Protein AF-A0A7C7UPV8-F1 (afdb_monomer)

Solvent-accessible surface area (backbone atoms only — not comparable to full-atom values): 5242 Å² total; per-residue (Å²): 142,85,83,83,90,76,91,75,91,64,102,75,70,71,53,72,66,54,54,49,48,36,52,48,50,69,67,72,51,88,55,92,90,64,85,72,58,72,67,57,54,52,50,51,52,56,54,42,72,71,42,96,65,53,61,46,46,86,85,71,46,68,67,74,82,90,78,51,72,67,58,51,32,47,79,72,77,88

Structure (mmCIF, N/CA/C/O backbone):
data_AF-A0A7C7UPV8-F1
#
_entry.id   AF-A0A7C7UPV8-F1
#
loop_
_atom_site.group_PDB
_atom_site.id
_atom_site.type_symbol
_atom_site.label_atom_id
_atom_site.label_alt_id
_atom_site.label_comp_id
_atom_site.label_asym_id
_atom_site.label_entity_id
_atom_site.label_seq_id
_atom_site.pdbx_PDB_ins_code
_atom_site.Cartn_x
_atom_site.Cartn_y
_atom_site.Cartn_z
_atom_site.occupancy
_atom_site.B_iso_or_equiv
_atom_site.auth_seq_id
_atom_site.auth_comp_id
_atom_site.auth_asym_id
_atom_site.auth_atom_id
_atom_site.pdbx_PDB_model_num
ATOM 1 N N . MET A 1 1 ? 34.464 3.670 -21.701 1.00 37.50 1 MET A N 1
ATOM 2 C CA . MET A 1 1 ? 34.319 2.419 -20.923 1.00 37.50 1 MET A CA 1
ATOM 3 C C . MET A 1 1 ? 32.958 1.791 -21.230 1.00 37.50 1 MET A C 1
ATOM 5 O O . MET A 1 1 ? 32.085 1.728 -20.379 1.00 37.50 1 MET A O 1
ATOM 9 N N . ALA A 1 2 ? 32.757 1.386 -22.484 1.00 39.47 2 ALA A N 1
ATOM 10 C CA . ALA A 1 2 ? 31.560 0.686 -22.934 1.00 39.47 2 ALA A CA 1
ATOM 11 C C . ALA A 1 2 ? 32.027 -0.679 -23.434 1.00 39.47 2 ALA A C 1
ATOM 13 O O . ALA A 1 2 ? 32.676 -0.756 -24.474 1.00 39.47 2 ALA A O 1
ATOM 14 N N . ALA A 1 3 ? 31.797 -1.725 -22.646 1.00 39.56 3 ALA A N 1
ATOM 15 C CA . ALA A 1 3 ? 32.102 -3.088 -23.048 1.00 39.56 3 ALA A CA 1
ATOM 16 C C . ALA A 1 3 ? 31.183 -4.084 -22.331 1.00 39.56 3 ALA A C 1
ATOM 18 O O . ALA A 1 3 ? 31.046 -4.042 -21.111 1.00 39.56 3 ALA A O 1
ATOM 19 N N . ALA A 1 4 ? 30.645 -4.994 -23.146 1.00 40.16 4 ALA A N 1
ATOM 20 C CA . ALA A 1 4 ? 30.047 -6.286 -22.818 1.00 40.16 4 ALA A CA 1
ATOM 21 C C . ALA A 1 4 ? 28.605 -6.312 -22.273 1.00 40.16 4 ALA A C 1
ATOM 23 O O . ALA A 1 4 ? 28.361 -6.562 -21.098 1.00 40.16 4 ALA A O 1
ATOM 24 N N . LEU A 1 5 ? 27.639 -6.244 -23.193 1.00 42.66 5 LEU A N 1
ATOM 25 C CA . LEU A 1 5 ? 26.419 -7.053 -23.094 1.00 42.66 5 LEU A CA 1
ATOM 26 C C . LEU A 1 5 ? 26.534 -8.181 -24.127 1.00 42.66 5 LEU A C 1
ATOM 28 O O . LEU A 1 5 ? 26.077 -8.071 -25.260 1.00 42.66 5 LEU A O 1
ATOM 32 N N . SER A 1 6 ? 27.250 -9.238 -23.743 1.00 46.41 6 SER A N 1
ATOM 33 C CA . SER A 1 6 ? 27.299 -10.501 -24.479 1.00 46.41 6 SER A CA 1
ATOM 34 C C . SER A 1 6 ? 26.009 -11.270 -24.216 1.00 46.41 6 SER A C 1
ATOM 36 O O . SER A 1 6 ? 25.714 -11.614 -23.073 1.00 46.41 6 SER A O 1
ATOM 38 N N . ALA A 1 7 ? 25.265 -11.555 -25.282 1.00 51.97 7 ALA A N 1
ATOM 39 C CA . ALA A 1 7 ? 24.112 -12.439 -25.270 1.00 51.97 7 ALA A CA 1
ATOM 40 C C . ALA A 1 7 ? 24.521 -13.866 -24.857 1.00 51.97 7 ALA A C 1
ATOM 42 O O . ALA A 1 7 ? 25.346 -14.502 -25.508 1.00 51.97 7 ALA A O 1
ATOM 43 N N . GLY A 1 8 ? 23.928 -14.362 -23.772 1.00 37.62 8 GLY A N 1
ATOM 44 C CA . GLY A 1 8 ? 24.049 -15.731 -23.274 1.00 37.62 8 GLY A CA 1
ATOM 45 C C . GLY A 1 8 ? 22.798 -16.061 -22.462 1.00 37.62 8 GLY A C 1
ATOM 46 O O . GLY A 1 8 ? 22.426 -15.308 -21.568 1.00 37.62 8 GLY A O 1
ATOM 47 N N . GLY A 1 9 ? 22.090 -17.117 -22.860 1.00 49.12 9 GLY A N 1
ATOM 48 C CA . GLY A 1 9 ? 20.684 -17.343 -22.537 1.00 49.12 9 GLY A CA 1
ATOM 49 C C . GLY A 1 9 ? 20.329 -17.468 -21.052 1.00 49.12 9 GLY A C 1
ATOM 50 O O . GLY A 1 9 ? 20.917 -18.249 -20.311 1.00 49.12 9 GLY A O 1
ATOM 51 N N . ALA A 1 10 ? 19.247 -16.787 -20.682 1.00 46.81 10 ALA A N 1
ATOM 52 C CA . ALA A 1 10 ? 18.325 -17.210 -19.636 1.00 46.81 10 ALA A CA 1
ATOM 53 C C . ALA A 1 10 ? 16.898 -16.970 -20.171 1.00 46.81 10 ALA A C 1
ATOM 55 O O . ALA A 1 10 ? 16.527 -15.809 -20.345 1.00 46.81 10 ALA A O 1
ATOM 56 N N . PRO A 1 11 ? 16.074 -18.003 -20.441 1.00 49.12 11 PRO A N 1
ATOM 57 C CA . PRO A 1 11 ? 14.745 -17.829 -21.046 1.00 49.12 11 PRO A CA 1
ATOM 58 C C . PRO A 1 11 ? 13.690 -17.182 -20.125 1.00 49.12 11 PRO A C 1
ATOM 60 O O . PRO A 1 11 ? 12.503 -17.260 -20.416 1.00 49.12 11 PRO A O 1
ATOM 63 N N . LEU A 1 12 ? 14.088 -16.593 -18.992 1.00 53.28 12 LEU A N 1
ATOM 64 C CA . LEU A 1 12 ? 13.190 -16.094 -17.940 1.00 53.28 12 LEU A CA 1
ATOM 65 C C . LEU A 1 12 ? 13.697 -14.800 -17.269 1.00 53.28 12 LEU A C 1
ATOM 67 O O . LEU A 1 12 ? 13.212 -14.427 -16.200 1.00 53.28 12 LEU A O 1
ATOM 71 N N . ALA A 1 13 ? 14.696 -14.120 -17.842 1.00 60.31 13 ALA A N 1
ATOM 72 C CA . ALA A 1 13 ? 15.118 -12.822 -17.326 1.00 60.31 13 ALA A CA 1
ATOM 73 C C . ALA A 1 13 ? 14.057 -11.773 -17.698 1.00 60.31 13 ALA A C 1
ATOM 75 O O . ALA A 1 13 ? 13.811 -11.543 -18.879 1.00 60.31 13 ALA A O 1
ATOM 76 N N . GLY A 1 14 ? 13.410 -11.185 -16.687 1.00 67.94 14 GLY A N 1
ATOM 77 C CA . GLY A 1 14 ? 12.468 -10.076 -16.865 1.00 67.94 14 GLY A CA 1
ATOM 78 C C . GLY A 1 14 ? 13.076 -8.909 -17.649 1.00 67.94 14 GLY A C 1
ATOM 79 O O . GLY A 1 14 ? 14.299 -8.835 -17.811 1.00 67.94 14 GLY A O 1
ATOM 80 N N . THR A 1 15 ? 12.243 -7.999 -18.151 1.00 89.62 15 THR A N 1
ATOM 81 C CA . THR A 1 15 ? 12.734 -6.895 -18.991 1.00 89.62 15 THR A CA 1
ATOM 82 C C . THR A 1 15 ? 13.688 -5.978 -18.212 1.00 89.62 15 THR A C 1
ATOM 84 O O . THR A 1 15 ? 13.712 -5.964 -16.975 1.00 89.62 15 THR A O 1
ATOM 87 N N . VAL A 1 16 ? 14.500 -5.186 -18.922 1.00 91.69 16 VAL A N 1
ATOM 88 C CA . VAL A 1 16 ? 15.397 -4.209 -18.275 1.00 91.69 16 VAL A CA 1
ATOM 89 C C . VAL A 1 16 ? 14.588 -3.244 -17.405 1.00 91.69 16 VAL A C 1
ATOM 91 O O . VAL A 1 16 ? 14.994 -2.923 -16.287 1.00 91.69 16 VAL A O 1
ATOM 94 N N . GLU A 1 17 ? 13.409 -2.844 -17.875 1.00 89.31 17 GLU A N 1
ATOM 95 C CA . GLU A 1 17 ? 12.459 -2.003 -17.153 1.00 89.31 17 GLU A CA 1
ATOM 96 C C . GLU A 1 17 ? 12.006 -2.663 -15.844 1.00 89.31 17 GLU A C 1
ATOM 98 O O . GLU A 1 17 ? 12.011 -2.013 -14.799 1.00 89.31 17 GLU A O 1
ATOM 103 N N . GLU A 1 18 ? 11.684 -3.960 -15.855 1.00 89.94 18 GLU A N 1
ATOM 104 C CA . GLU A 1 18 ? 11.306 -4.704 -14.646 1.00 89.94 18 GLU A CA 1
ATOM 105 C C . GLU A 1 18 ? 12.459 -4.790 -13.637 1.00 89.94 18 GLU A C 1
ATOM 107 O O . GLU A 1 18 ? 12.254 -4.627 -12.427 1.00 89.94 18 GLU A O 1
ATOM 112 N N . ALA A 1 19 ? 13.686 -5.014 -14.117 1.00 91.06 19 ALA A N 1
ATOM 113 C CA . ALA A 1 19 ? 14.876 -5.055 -13.272 1.00 91.06 19 ALA A CA 1
ATOM 114 C C . ALA A 1 19 ? 15.143 -3.695 -12.603 1.00 91.06 19 ALA A C 1
ATOM 116 O O . ALA A 1 19 ? 15.395 -3.631 -11.393 1.00 91.06 19 ALA A O 1
ATOM 117 N N . VAL A 1 20 ? 15.028 -2.603 -13.364 1.00 93.00 20 VAL A N 1
ATOM 118 C CA . VAL A 1 20 ? 15.161 -1.233 -12.850 1.00 93.00 20 VAL A CA 1
ATOM 119 C C . VAL A 1 20 ? 14.043 -0.920 -11.857 1.00 93.00 20 VAL A C 1
ATOM 121 O O . VAL A 1 20 ? 14.330 -0.451 -10.755 1.00 93.00 20 VAL A O 1
ATOM 124 N N . ALA A 1 21 ? 12.788 -1.240 -12.182 1.00 91.62 21 ALA A N 1
ATOM 125 C CA . ALA A 1 21 ? 11.641 -0.994 -11.311 1.00 91.62 21 ALA A CA 1
ATOM 126 C C . ALA A 1 21 ? 11.785 -1.703 -9.957 1.00 91.62 21 ALA A C 1
ATOM 128 O O . ALA A 1 21 ? 11.568 -1.089 -8.910 1.00 91.62 21 ALA A O 1
ATOM 129 N N . ARG A 1 22 ? 12.216 -2.971 -9.948 1.00 93.81 22 ARG A N 1
ATOM 130 C CA . ARG A 1 22 ? 12.500 -3.719 -8.710 1.00 93.81 22 ARG A CA 1
ATOM 131 C C . ARG A 1 22 ? 13.602 -3.063 -7.886 1.00 93.81 22 ARG A C 1
ATOM 133 O O . ARG A 1 22 ? 13.437 -2.874 -6.680 1.00 93.81 22 ARG A O 1
ATOM 140 N N . GLN A 1 23 ? 14.701 -2.670 -8.526 1.00 94.75 23 GLN A N 1
ATOM 141 C CA . GLN A 1 23 ? 15.826 -2.049 -7.833 1.00 94.75 23 GLN A CA 1
ATOM 142 C C . GLN A 1 23 ? 15.459 -0.690 -7.227 1.00 94.75 23 GLN A C 1
ATOM 144 O O . GLN A 1 23 ? 15.779 -0.427 -6.064 1.00 94.75 23 GLN A O 1
ATOM 149 N N . VAL A 1 24 ? 14.771 0.161 -7.991 1.00 93.81 24 VAL A N 1
ATOM 150 C CA . VAL A 1 24 ? 14.300 1.472 -7.525 1.00 93.81 24 VAL A CA 1
ATOM 151 C C . VAL A 1 24 ? 13.291 1.292 -6.399 1.00 93.81 24 VAL A C 1
ATOM 153 O O . VAL A 1 24 ? 13.490 1.861 -5.331 1.00 93.81 24 VAL A O 1
ATOM 156 N N . CYS A 1 25 ? 12.285 0.429 -6.575 1.00 94.25 25 CYS A N 1
ATOM 157 C CA . CYS A 1 25 ? 11.311 0.102 -5.532 1.00 94.25 25 CYS A CA 1
ATOM 158 C C . CYS A 1 25 ? 12.015 -0.330 -4.238 1.00 94.25 25 CYS A C 1
ATOM 160 O O . CYS A 1 25 ? 11.749 0.210 -3.167 1.00 94.25 25 CYS A O 1
ATOM 162 N N . LYS A 1 26 ? 12.986 -1.246 -4.323 1.00 93.06 26 LYS A N 1
ATOM 163 C CA . LYS A 1 26 ? 13.721 -1.721 -3.147 1.00 93.06 26 LYS A CA 1
ATOM 164 C C . LYS A 1 26 ? 14.540 -0.619 -2.473 1.00 93.06 26 LYS A C 1
ATOM 166 O O . LYS A 1 26 ? 14.673 -0.655 -1.253 1.00 93.06 26 LYS A O 1
ATOM 171 N N . ARG A 1 27 ? 15.115 0.330 -3.211 1.00 94.56 27 ARG A N 1
ATOM 172 C CA . ARG A 1 27 ? 15.987 1.371 -2.637 1.00 94.56 27 ARG A CA 1
ATOM 173 C C . ARG A 1 27 ? 15.219 2.593 -2.141 1.00 94.56 27 ARG A C 1
ATOM 175 O O . ARG A 1 27 ? 15.509 3.052 -1.045 1.00 94.56 27 ARG A O 1
ATOM 182 N N . ALA A 1 28 ? 14.242 3.065 -2.908 1.00 94.31 28 ALA A N 1
ATOM 183 C CA . ALA A 1 28 ? 13.519 4.308 -2.654 1.00 94.31 28 ALA A CA 1
ATOM 184 C C . ALA A 1 28 ? 12.255 4.142 -1.792 1.00 94.31 28 ALA A C 1
ATOM 186 O O . ALA A 1 28 ? 11.7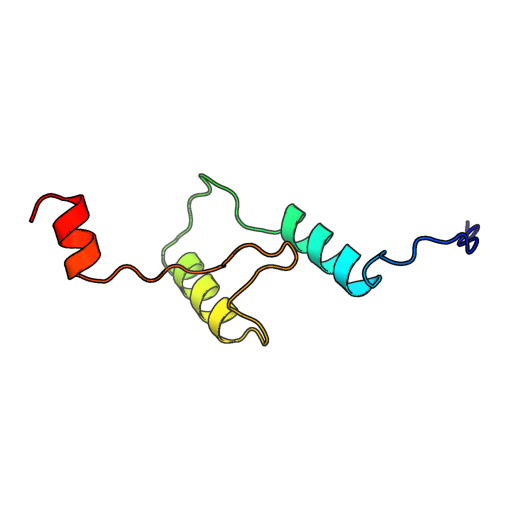28 5.136 -1.310 1.00 94.31 28 ALA A O 1
ATOM 187 N N . ALA A 1 29 ? 11.748 2.917 -1.595 1.00 95.94 29 ALA A N 1
ATOM 188 C CA . ALA A 1 29 ? 10.548 2.715 -0.782 1.00 95.94 29 ALA A CA 1
ATOM 189 C C . ALA A 1 29 ? 10.743 3.151 0.677 1.00 95.94 29 ALA A C 1
ATOM 191 O O . ALA A 1 29 ? 11.788 2.870 1.274 1.00 95.94 29 ALA A O 1
ATOM 192 N N . ILE A 1 30 ? 9.673 3.708 1.250 1.00 96.50 30 ILE A N 1
ATOM 193 C CA . ILE A 1 30 ? 9.490 3.901 2.693 1.00 96.50 30 ILE A CA 1
ATOM 194 C C . ILE A 1 30 ? 9.747 2.574 3.419 1.00 96.50 30 ILE A C 1
ATOM 196 O O . ILE A 1 30 ? 9.348 1.500 2.951 1.00 96.50 30 ILE A O 1
ATOM 200 N N . LYS A 1 31 ? 10.468 2.634 4.542 1.00 95.06 31 LYS A N 1
ATOM 201 C CA . LYS A 1 31 ? 10.934 1.450 5.278 1.00 95.06 31 LYS A CA 1
ATOM 202 C C . LYS A 1 31 ? 10.095 1.166 6.514 1.00 95.06 31 LYS A C 1
ATOM 204 O O . LYS A 1 31 ? 9.454 2.046 7.074 1.00 95.06 31 LYS A O 1
ATOM 209 N N . ALA A 1 32 ? 10.136 -0.088 6.960 1.00 93.94 32 ALA A N 1
ATOM 210 C CA . ALA A 1 32 ? 9.528 -0.475 8.224 1.00 93.94 32 ALA A CA 1
ATOM 211 C C . ALA A 1 32 ? 10.107 0.369 9.372 1.00 93.94 32 ALA A C 1
ATOM 213 O O . ALA A 1 32 ? 11.322 0.536 9.465 1.00 93.94 32 ALA A O 1
ATOM 214 N N . GLY A 1 33 ? 9.225 0.898 10.221 1.00 95.69 33 GLY A N 1
ATOM 215 C CA . GLY A 1 33 ? 9.597 1.762 11.344 1.00 95.69 33 GLY A CA 1
ATOM 216 C C . GLY A 1 33 ? 9.888 3.220 10.974 1.00 95.69 33 GLY A C 1
ATOM 217 O O . GLY A 1 33 ? 10.162 4.013 11.869 1.00 95.69 33 GLY A O 1
ATOM 218 N N . GLN A 1 34 ? 9.815 3.599 9.694 1.00 97.50 34 GLN A N 1
ATOM 219 C CA . GLN A 1 34 ? 9.914 5.000 9.299 1.00 97.50 34 GLN A CA 1
ATOM 220 C C . GLN A 1 34 ? 8.649 5.750 9.735 1.00 97.50 34 GLN A C 1
ATOM 222 O O . GLN A 1 34 ? 7.540 5.381 9.350 1.00 97.50 34 GLN A O 1
ATOM 227 N N . VAL A 1 35 ? 8.825 6.796 10.544 1.00 97.75 35 VAL A N 1
ATOM 228 C CA . VAL A 1 35 ? 7.736 7.687 10.961 1.00 97.75 35 VAL A CA 1
ATOM 229 C C . VAL A 1 35 ? 7.420 8.641 9.816 1.00 97.75 35 VAL A C 1
ATOM 231 O O . VAL A 1 35 ? 8.336 9.216 9.230 1.00 97.75 35 VAL A O 1
ATOM 234 N N . LEU A 1 36 ? 6.133 8.796 9.515 1.00 98.00 36 LEU A N 1
ATOM 235 C CA . LEU A 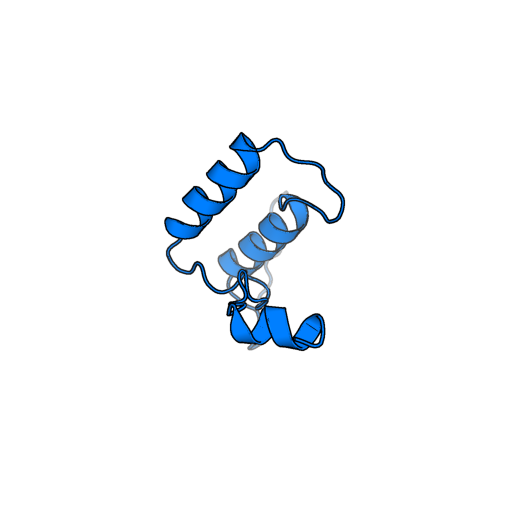1 36 ? 5.622 9.714 8.503 1.00 98.00 36 LEU A CA 1
ATOM 236 C C . LEU A 1 36 ? 4.684 10.722 9.158 1.00 98.00 36 LEU A C 1
ATOM 238 O O . LEU A 1 36 ? 3.919 10.376 10.064 1.00 98.00 36 LEU A O 1
ATOM 242 N N . ALA A 1 37 ? 4.714 11.957 8.673 1.00 98.50 37 ALA A N 1
ATOM 243 C CA . ALA A 1 37 ? 3.661 12.915 8.949 1.00 98.50 37 ALA A CA 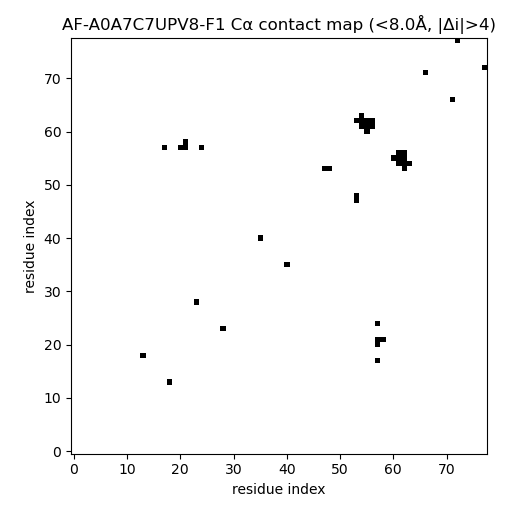1
ATOM 244 C C . ALA A 1 37 ? 2.347 12.463 8.293 1.00 98.50 37 ALA A C 1
ATOM 246 O O . ALA A 1 37 ? 2.335 11.762 7.279 1.00 98.50 37 ALA A O 1
ATOM 247 N N . GLN A 1 38 ? 1.220 12.908 8.850 1.00 98.38 38 GLN A N 1
ATOM 248 C CA . GLN A 1 38 ? -0.109 12.584 8.324 1.00 98.38 38 GLN A CA 1
ATOM 249 C C . GLN A 1 38 ? -0.260 12.962 6.841 1.00 98.38 38 GLN A C 1
ATOM 251 O O . GLN A 1 38 ? -0.792 12.185 6.053 1.00 98.38 38 GLN A O 1
ATOM 256 N N . THR A 1 39 ? 0.286 14.112 6.445 1.00 98.50 39 THR A N 1
ATOM 257 C CA . THR A 1 39 ? 0.269 14.586 5.057 1.00 98.50 39 THR A CA 1
ATOM 258 C C . THR A 1 39 ? 1.045 13.664 4.116 1.00 98.50 39 THR A C 1
ATOM 260 O O . THR A 1 39 ? 0.558 13.351 3.036 1.00 98.50 39 THR A O 1
ATOM 263 N N . GLU A 1 40 ? 2.206 13.152 4.537 1.00 98.31 40 GLU A N 1
ATOM 264 C CA . GLU A 1 40 ? 3.007 12.214 3.735 1.00 98.31 40 GLU A CA 1
ATOM 265 C C . GLU A 1 40 ? 2.277 10.876 3.540 1.00 98.31 40 GLU A C 1
ATOM 267 O O . GLU A 1 40 ? 2.338 10.274 2.467 1.00 98.31 40 GLU A O 1
ATOM 272 N N . MET A 1 41 ? 1.553 10.409 4.565 1.00 98.31 41 MET A N 1
ATOM 273 C CA . MET A 1 41 ? 0.732 9.198 4.465 1.00 98.31 41 MET A CA 1
ATOM 274 C C . MET A 1 41 ? -0.413 9.374 3.462 1.00 98.31 41 MET A C 1
ATOM 276 O O . MET A 1 41 ? -0.658 8.491 2.640 1.00 98.31 41 MET A O 1
ATOM 280 N N . GLU A 1 42 ? -1.095 10.518 3.492 1.00 98.50 42 GLU A N 1
ATOM 281 C CA . GLU A 1 42 ? -2.172 10.836 2.550 1.00 98.50 42 GLU A CA 1
ATOM 282 C C . GLU A 1 42 ? -1.661 10.963 1.111 1.00 98.50 42 GLU A C 1
ATOM 284 O O . GLU A 1 42 ? -2.276 10.432 0.184 1.00 98.50 42 GLU A O 1
ATOM 289 N N . GLU A 1 43 ? -0.519 11.621 0.915 1.00 98.25 43 GLU A N 1
ATOM 290 C CA . GLU A 1 43 ? 0.138 11.732 -0.389 1.00 98.25 43 GLU A CA 1
ATOM 291 C C . GLU A 1 43 ? 0.525 10.361 -0.951 1.00 98.25 43 GLU A C 1
ATOM 293 O O . GLU A 1 43 ? 0.295 10.098 -2.134 1.00 98.25 43 GLU A O 1
ATOM 298 N N . LEU A 1 44 ? 1.036 9.455 -0.110 1.00 97.19 44 LEU A N 1
ATOM 299 C CA . LEU A 1 44 ? 1.370 8.090 -0.514 1.00 97.19 44 LEU A CA 1
ATOM 300 C C . LEU A 1 44 ? 0.142 7.329 -1.032 1.00 97.19 44 LEU A C 1
ATOM 302 O O . LEU A 1 44 ? 0.221 6.664 -2.067 1.00 97.19 44 LEU A O 1
ATOM 306 N N . VAL A 1 45 ? -0.992 7.436 -0.334 1.00 97.31 45 VAL A N 1
ATOM 307 C CA . VAL A 1 45 ? -2.246 6.788 -0.748 1.00 97.31 45 VAL A CA 1
ATOM 308 C C . VAL A 1 45 ? -2.744 7.376 -2.068 1.00 97.31 45 VAL A C 1
ATOM 310 O O . VAL A 1 45 ? -3.033 6.623 -2.997 1.00 97.31 45 VAL A O 1
ATOM 313 N N . ARG A 1 46 ? -2.749 8.707 -2.213 1.00 98.06 46 ARG A N 1
ATOM 314 C CA . ARG A 1 46 ? -3.146 9.374 -3.467 1.00 98.06 46 ARG A CA 1
ATOM 315 C C . ARG A 1 46 ? -2.248 8.987 -4.641 1.00 98.06 46 ARG A C 1
ATOM 317 O O . ARG A 1 46 ? -2.740 8.803 -5.752 1.00 98.06 46 A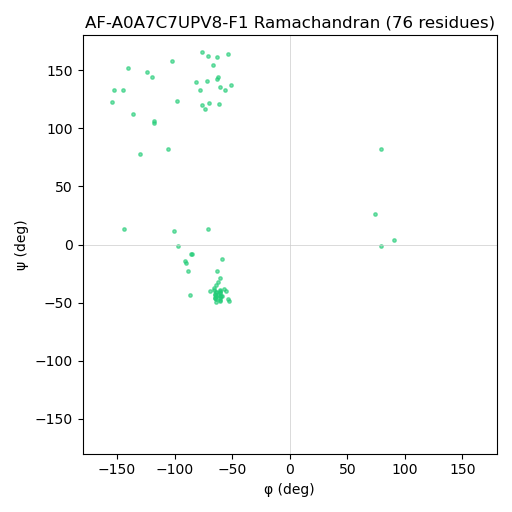RG A O 1
ATOM 324 N N . ALA A 1 47 ? -0.939 8.869 -4.416 1.00 96.75 47 ALA A N 1
ATOM 325 C CA . ALA A 1 47 ? -0.000 8.426 -5.442 1.00 96.75 47 ALA A CA 1
ATOM 326 C C . ALA A 1 47 ? -0.262 6.967 -5.850 1.00 96.75 47 ALA A C 1
ATOM 328 O O . ALA A 1 47 ? -0.210 6.637 -7.037 1.00 96.75 47 ALA A O 1
ATOM 329 N N . LEU A 1 48 ? -0.595 6.096 -4.889 1.00 96.56 48 LEU A N 1
ATOM 330 C CA . LEU A 1 48 ? -0.966 4.710 -5.165 1.00 96.56 48 LEU A CA 1
ATOM 331 C C . LEU A 1 48 ? -2.239 4.624 -6.019 1.00 96.56 48 LEU A C 1
ATOM 333 O O . LEU A 1 48 ? -2.260 3.865 -6.982 1.00 96.56 48 LEU A O 1
ATOM 337 N N . GLU A 1 49 ? -3.265 5.423 -5.722 1.00 96.25 49 GLU A N 1
ATOM 338 C CA . GLU A 1 49 ? -4.526 5.470 -6.485 1.00 96.25 49 GLU A CA 1
ATOM 339 C C . GLU A 1 49 ? -4.334 5.883 -7.953 1.00 96.25 49 GLU A C 1
ATOM 341 O O . GLU A 1 49 ? -5.095 5.460 -8.821 1.00 96.25 49 GLU A O 1
ATOM 346 N N . GLN A 1 50 ? -3.300 6.675 -8.243 1.00 97.00 50 GLN A N 1
ATOM 347 C CA . GLN A 1 50 ? -2.960 7.141 -9.592 1.00 97.00 50 GLN A CA 1
ATOM 348 C C . GLN A 1 50 ? -2.089 6.145 -10.378 1.00 97.00 50 GLN A C 1
ATOM 350 O O . GLN A 1 50 ? -1.850 6.336 -11.573 1.00 97.00 50 GLN A O 1
ATOM 355 N N . CYS A 1 51 ? -1.591 5.081 -9.741 1.00 95.06 51 CYS A N 1
ATOM 356 C CA . CYS A 1 51 ? -0.760 4.087 -10.413 1.00 95.06 51 CYS A CA 1
ATOM 357 C C . CYS A 1 51 ? -1.588 3.218 -11.369 1.00 95.06 51 CYS A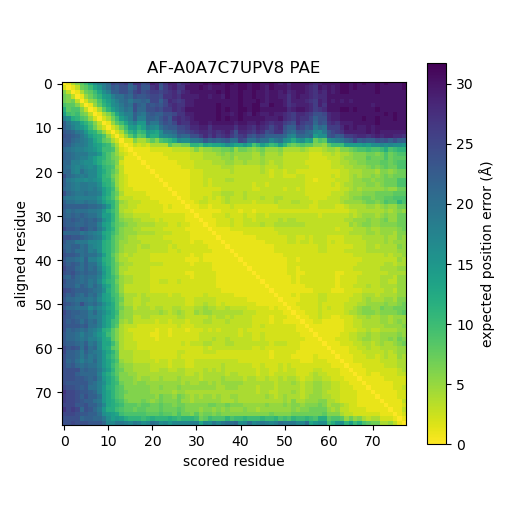 C 1
ATOM 359 O O . CYS A 1 51 ? -2.660 2.735 -11.017 1.00 95.06 51 CYS A O 1
ATOM 361 N N . ALA A 1 52 ? -1.031 2.894 -12.541 1.00 93.81 52 ALA A N 1
ATOM 362 C CA . ALA A 1 52 ? -1.691 2.008 -13.507 1.00 93.81 52 ALA A CA 1
ATOM 363 C C . ALA A 1 52 ? -1.929 0.578 -12.975 1.00 93.81 52 ALA A C 1
ATOM 365 O O . ALA A 1 52 ? -2.909 -0.068 -13.336 1.00 93.81 52 ALA A O 1
ATOM 366 N N . SER A 1 53 ? -1.043 0.076 -12.107 1.00 91.62 53 SER A N 1
ATOM 367 C CA . SER A 1 53 ? -1.160 -1.245 -11.473 1.00 91.62 53 SER A CA 1
ATOM 368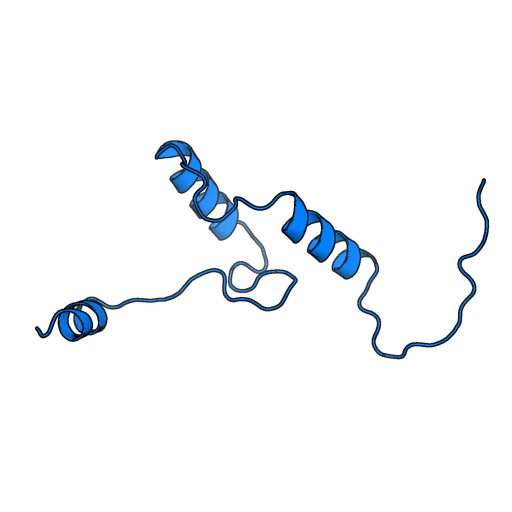 C C . SER A 1 53 ? -0.974 -1.122 -9.955 1.00 91.62 53 SER A C 1
ATOM 370 O O . SER A 1 53 ? 0.097 -1.438 -9.433 1.00 91.62 53 SER A O 1
ATOM 372 N N . PRO A 1 54 ? -2.001 -0.664 -9.218 1.00 95.31 54 PRO A N 1
ATOM 373 C CA . PRO A 1 54 ? -1.845 -0.245 -7.830 1.00 95.31 54 PRO A CA 1
ATOM 374 C C . PRO A 1 54 ? -1.925 -1.400 -6.835 1.00 95.31 54 PRO A C 1
ATOM 376 O O . PRO A 1 54 ? -1.700 -1.176 -5.655 1.00 95.31 54 PRO A O 1
ATOM 379 N N . ARG A 1 55 ? -2.276 -2.622 -7.262 1.00 95.19 55 ARG A N 1
ATOM 380 C CA . ARG A 1 55 ? -2.564 -3.758 -6.361 1.00 95.19 55 ARG A CA 1
ATOM 381 C C . ARG A 1 55 ? -1.349 -4.621 -6.017 1.00 95.19 55 ARG A C 1
ATOM 383 O O . ARG A 1 55 ? -1.410 -5.384 -5.056 1.00 95.19 55 ARG A O 1
ATOM 390 N N . THR A 1 56 ? -0.258 -4.497 -6.771 1.00 94.69 56 THR A N 1
ATOM 391 C CA . THR A 1 56 ? 0.914 -5.370 -6.644 1.00 94.69 56 THR A CA 1
ATOM 392 C C . THR A 1 56 ? 2.190 -4.577 -6.894 1.00 94.69 56 THR A C 1
ATOM 394 O O . THR A 1 56 ? 2.279 -3.840 -7.872 1.00 94.69 56 THR A O 1
ATOM 397 N N . CYS A 1 57 ? 3.203 -4.732 -6.039 1.00 93.94 57 CYS A N 1
ATOM 398 C CA . CYS A 1 57 ? 4.511 -4.119 -6.270 1.00 93.94 57 CYS A CA 1
ATOM 399 C C . CYS A 1 57 ? 5.310 -4.887 -7.348 1.00 93.94 57 CYS A C 1
ATOM 401 O O . CYS A 1 57 ? 5.008 -6.050 -7.619 1.00 93.94 57 CYS A O 1
ATOM 403 N N . PRO A 1 58 ? 6.403 -4.325 -7.901 1.00 92.81 58 PRO A N 1
ATOM 404 C CA . PRO A 1 58 ? 7.230 -5.000 -8.918 1.00 92.81 58 PRO A CA 1
ATOM 405 C C . PRO A 1 58 ? 7.840 -6.353 -8.491 1.00 92.81 58 PRO A C 1
ATOM 407 O O . PRO A 1 58 ? 8.376 -7.095 -9.317 1.00 92.81 58 PRO A O 1
ATOM 410 N N . HIS A 1 59 ? 7.787 -6.683 -7.195 1.00 92.25 59 HIS A N 1
ATOM 411 C CA . HIS A 1 59 ? 8.237 -7.960 -6.628 1.00 92.25 59 HIS A CA 1
ATOM 412 C C . HIS A 1 59 ? 7.101 -8.977 -6.420 1.00 92.25 59 HIS A C 1
ATOM 414 O O . HIS A 1 59 ? 7.363 -10.065 -5.917 1.00 92.25 59 HIS A O 1
ATOM 420 N N . GLY A 1 60 ? 5.852 -8.626 -6.739 1.00 91.56 60 GLY A N 1
ATOM 421 C CA . GLY A 1 60 ? 4.692 -9.508 -6.573 1.00 91.56 60 GLY A CA 1
ATOM 422 C C . GLY A 1 60 ? 3.976 -9.411 -5.221 1.00 91.56 60 GLY A C 1
ATOM 423 O O . GLY A 1 60 ? 3.040 -10.166 -4.985 1.00 91.56 60 GLY A O 1
ATOM 424 N N . ARG A 1 61 ? 4.379 -8.506 -4.317 1.00 93.56 61 ARG A N 1
ATOM 425 C CA . ARG A 1 61 ? 3.698 -8.341 -3.019 1.00 93.56 61 ARG A CA 1
ATOM 426 C C . ARG A 1 61 ? 2.444 -7.478 -3.173 1.00 93.56 61 ARG A C 1
ATOM 428 O O . ARG A 1 61 ? 2.527 -6.468 -3.877 1.00 93.56 61 ARG A O 1
ATOM 435 N N . PRO A 1 62 ? 1.331 -7.815 -2.500 1.00 96.38 62 PRO A N 1
ATOM 436 C CA . PRO A 1 62 ? 0.170 -6.940 -2.465 1.00 96.38 62 PRO A CA 1
ATOM 437 C C . PRO A 1 62 ? 0.529 -5.619 -1.779 1.00 96.38 62 PRO A C 1
ATOM 439 O O . PRO A 1 62 ? 1.303 -5.592 -0.821 1.00 96.38 62 PRO A O 1
ATOM 442 N N . THR A 1 63 ? -0.018 -4.523 -2.288 1.00 96.06 63 THR A N 1
ATOM 443 C CA . THR A 1 63 ? 0.161 -3.167 -1.736 1.00 96.06 63 THR A 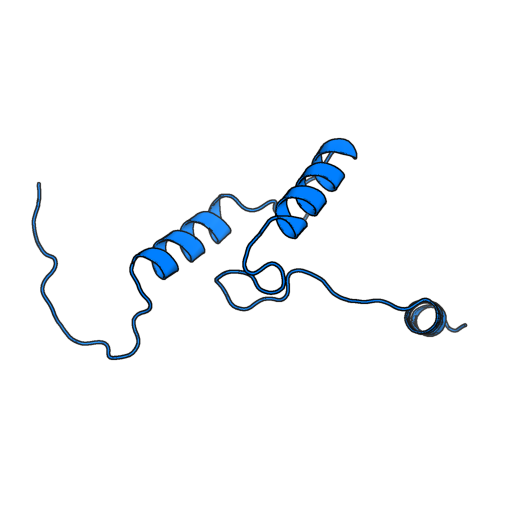CA 1
ATOM 444 C C . THR A 1 63 ? -0.878 -2.825 -0.671 1.00 96.06 63 THR A C 1
ATOM 446 O O . THR A 1 63 ? -0.636 -1.953 0.156 1.00 96.06 63 THR A O 1
ATOM 449 N N . MET A 1 64 ? -2.025 -3.505 -0.686 1.00 95.94 64 MET A N 1
ATOM 450 C CA . MET A 1 64 ? -3.158 -3.266 0.204 1.00 95.94 64 MET A CA 1
ATOM 451 C C . MET A 1 64 ? -3.783 -4.593 0.634 1.00 95.94 64 MET A C 1
ATOM 453 O O . MET A 1 64 ? -3.753 -5.578 -0.106 1.00 95.94 64 MET A O 1
ATOM 457 N N . ILE A 1 65 ? -4.393 -4.588 1.815 1.00 94.69 65 ILE A N 1
ATOM 458 C CA . ILE A 1 65 ? -5.275 -5.647 2.307 1.00 94.69 65 ILE A CA 1
ATOM 459 C C . ILE A 1 65 ? -6.625 -5.025 2.658 1.00 94.69 65 ILE A C 1
ATOM 461 O O . ILE A 1 65 ? -6.686 -3.867 3.067 1.00 94.69 65 ILE A O 1
ATOM 465 N N . HIS A 1 66 ? -7.703 -5.786 2.501 1.00 94.69 66 HIS A N 1
ATOM 466 C CA . HIS A 1 66 ? -9.022 -5.377 2.969 1.00 94.69 66 HIS A CA 1
ATOM 467 C C . HIS A 1 66 ? -9.297 -6.037 4.319 1.00 94.69 66 HIS A C 1
ATOM 469 O O . HIS A 1 66 ? -9.246 -7.263 4.423 1.00 94.69 66 HIS A O 1
ATOM 475 N N . LEU A 1 67 ? -9.585 -5.219 5.329 1.00 94.94 67 LEU A N 1
ATOM 476 C CA . LEU A 1 67 ? -10.007 -5.657 6.654 1.00 94.94 67 LEU A CA 1
ATOM 477 C C . LEU A 1 67 ? -11.417 -5.118 6.894 1.00 94.94 67 LEU A C 1
ATOM 479 O O . LEU A 1 67 ? -11.595 -3.917 7.092 1.00 94.94 67 LEU A O 1
ATOM 483 N N . SER A 1 68 ? -12.419 -5.995 6.829 1.00 96.94 68 SER A N 1
ATOM 484 C CA . SER A 1 68 ? -13.805 -5.627 7.128 1.00 96.94 68 SER A CA 1
ATOM 485 C C . SER A 1 68 ? -13.998 -5.379 8.626 1.00 96.94 68 SER A C 1
ATOM 487 O O . SER A 1 68 ? -13.205 -5.831 9.456 1.00 96.94 68 SER A O 1
ATOM 489 N N . VAL A 1 69 ? -15.083 -4.690 8.984 1.00 96.62 69 VAL A N 1
ATOM 490 C CA . VAL A 1 69 ? -15.433 -4.430 10.389 1.00 96.62 69 VAL A CA 1
ATOM 491 C C . VAL A 1 69 ? -15.650 -5.742 11.146 1.00 96.62 69 VAL A C 1
ATOM 493 O O . VAL A 1 69 ? -15.192 -5.882 12.275 1.00 96.62 69 VAL A O 1
ATOM 496 N N . GLU A 1 70 ? -16.280 -6.728 10.512 1.00 96.69 70 GLU A N 1
ATOM 497 C CA . GLU A 1 70 ? -16.526 -8.055 11.083 1.00 96.69 70 GLU A CA 1
ATOM 498 C C . GLU A 1 70 ? -15.226 -8.847 11.246 1.00 96.69 70 GLU A C 1
ATOM 500 O O . GLU A 1 70 ? -15.040 -9.533 12.249 1.00 96.69 70 GLU A O 1
ATOM 505 N N . GLN A 1 71 ? -14.312 -8.755 10.270 1.00 96.12 71 GLN A N 1
ATOM 506 C CA . GLN A 1 71 ? -12.987 -9.362 10.390 1.00 96.12 71 GLN A CA 1
ATOM 507 C C . GLN A 1 71 ? -12.243 -8.760 11.576 1.00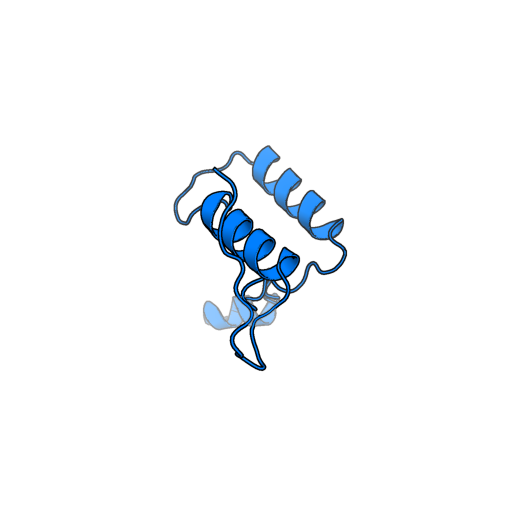 96.12 71 GLN A C 1
ATOM 509 O O . GLN A 1 71 ? -11.744 -9.505 12.410 1.00 96.12 71 GLN A O 1
ATOM 514 N N . LEU A 1 72 ? -12.232 -7.431 11.682 1.00 96.06 72 LEU A N 1
ATOM 515 C CA . LEU A 1 72 ? -11.582 -6.737 12.781 1.00 96.06 72 LEU A CA 1
ATOM 516 C C . LEU A 1 72 ? -12.200 -7.129 14.128 1.00 96.06 72 LEU A C 1
ATOM 518 O O . LEU A 1 72 ? -11.467 -7.507 15.031 1.00 96.06 72 LEU A O 1
ATOM 522 N N . ALA A 1 73 ? -13.529 -7.108 14.255 1.00 95.75 73 ALA A N 1
ATOM 523 C CA . ALA A 1 73 ? -14.225 -7.503 15.480 1.00 95.75 73 ALA A CA 1
ATOM 524 C C . ALA A 1 73 ? -13.810 -8.910 15.939 1.00 95.75 73 ALA A C 1
ATOM 526 O O . ALA A 1 73 ? -13.401 -9.077 17.091 1.00 95.75 73 ALA A O 1
ATOM 527 N N . ARG A 1 74 ? -13.774 -9.874 15.009 1.00 95.44 74 ARG A N 1
ATOM 528 C CA . ARG A 1 74 ? -13.356 -11.250 15.290 1.00 95.44 74 ARG A CA 1
ATOM 529 C C . ARG A 1 74 ? -11.916 -11.350 15.792 1.00 95.44 74 ARG A C 1
ATOM 531 O O . ARG A 1 74 ? -11.679 -12.100 16.736 1.00 95.44 74 ARG A O 1
ATOM 538 N N . GLU A 1 75 ? -10.971 -10.601 15.219 1.00 94.50 75 GLU A N 1
ATOM 539 C CA . GLU A 1 75 ? -9.572 -10.586 15.695 1.00 94.50 75 GLU A CA 1
ATOM 540 C C . GLU A 1 75 ? -9.447 -10.044 17.134 1.00 94.50 75 GLU A C 1
ATOM 542 O O . GLU A 1 75 ? -8.504 -10.380 17.848 1.00 94.50 75 GLU A O 1
ATOM 547 N N . PHE A 1 76 ? -10.424 -9.251 17.588 1.00 95.44 76 PHE A N 1
ATOM 548 C CA . PHE A 1 76 ? -10.541 -8.766 18.968 1.00 95.44 76 PHE A CA 1
ATOM 549 C C . PHE A 1 76 ? -11.558 -9.560 19.816 1.00 95.44 76 PHE A C 1
ATOM 551 O O . PHE A 1 76 ? -11.896 -9.131 20.921 1.00 95.44 76 PHE A O 1
ATOM 558 N N . GLY A 1 77 ? -12.043 -10.712 19.334 1.00 92.06 77 GLY A N 1
ATOM 559 C CA . GLY A 1 77 ? -12.953 -11.603 20.064 1.00 92.06 77 GLY A CA 1
ATOM 560 C C . GLY A 1 77 ? -14.399 -11.105 20.185 1.00 92.06 77 GLY A C 1
ATOM 561 O O . GLY A 1 77 ? -15.073 -11.446 21.158 1.00 92.06 77 GLY A O 1
ATOM 562 N N . ARG A 1 78 ? -14.860 -10.276 19.243 1.00 81.75 78 ARG A N 1
ATOM 563 C CA . ARG A 1 78 ? -16.196 -9.662 19.213 1.00 81.75 78 ARG A CA 1
ATOM 564 C C . ARG A 1 78 ? -16.972 -10.009 17.950 1.00 81.75 78 ARG A C 1
ATOM 566 O O . ARG A 1 78 ? -16.333 -10.258 16.905 1.00 81.75 78 ARG A O 1
#

Sequence (78 aa):
MAAALSAGGAPLAGTVEEAVARQVCKRAAIKAGQVLAQTEMEELVRALEQCASPRTCPHGRPTMIHLSVEQLAREFGR

Secondary structure (DSSP, 8-state):
----------TTPPPHHHHHHHHHHHHHSPPTT----HHHHHHHHHHHHTSSSTTB-TTS-BS-----HHHHHHHTT-

Radius of gyration: 18.94 Å; Cα contacts (8 Å, |Δi|>4): 21; chains: 1; bounding box: 51×32×45 Å

Foldseek 3Di:
DDDDP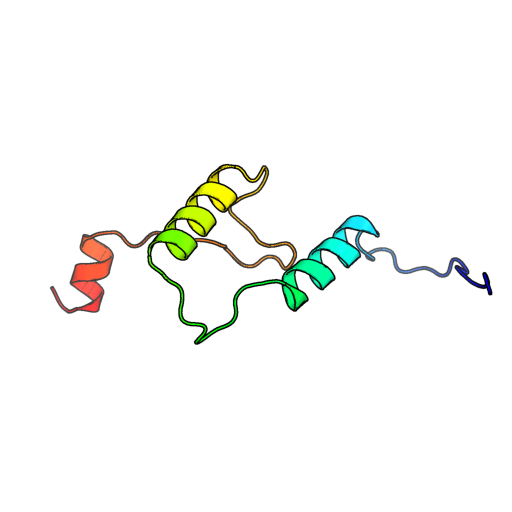DDDDDPDDDDPVLVVQVVCCVPVDDDPPDDDDPVVVVVVVVVLVPDPDNQAGSVGDGPDDDQDPVNVVVVVPD

Mean predicted aligned error: 8.99 Å

pLDDT: mean 86.34, std 18.81, range [37.5, 98.5]

Nearest PDB structures (foldseek):
  3kdg-assembly1_B  TM=6.688E-01  e=6.440E-03  Bacillus subtilis
  3kdk-assembly1_B  TM=5.621E-01  e=4.188E-03  Bacillus subtilis
  3gab-assembly3_D-2  TM=6.430E-01  e=1.635E-02  Bacillus subtilis
  3gab-assembly2_B  TM=6.155E-01  e=1.417E-02  Bacillus subtilis